Protein AF-A0A411IAT4-F1 (afdb_monomer)

Mean predicted aligned error: 10.15 Å

Sequence (118 aa):
MAEKVNMASINMENFFSLCGELFHGGITRERIVALFTFVGDVAVHQVRHRGEQFLSVLLKWSFRYLVDHICKWVQEAGGWGVVLNQGMNFIYKSVVFMCCLVGTVAGGVYIWKSLKEM

Nearest PDB structures (foldseek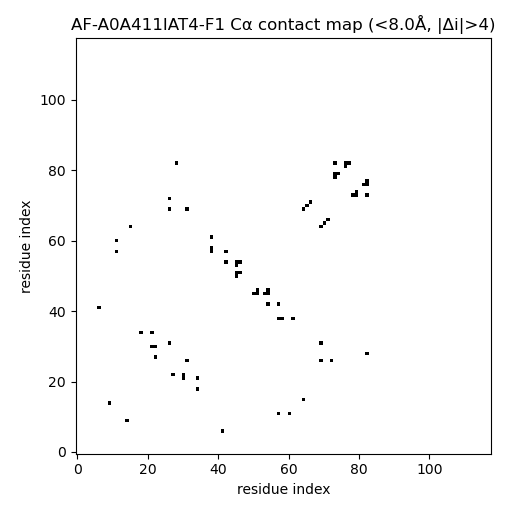):
  6uve-assembly2_C  TM=9.103E-01  e=2.941E-04  Homo sapiens
  7y8d-assembly1_A  TM=8.589E-01  e=1.794E-04  Homo sapiens
  6uve-assembly1_A  TM=8.585E-01  e=5.457E-04  Homo sapiens
  6uve-assembly1_B  TM=8.262E-01  e=3.766E-04  Homo sapiens
  7lh7-assembly1_A  TM=8.555E-01  e=6.569E-04  Homo sapiens

pLDDT: mean 81.16, std 12.06, range [37.97, 94.19]

Structure (mmCIF, N/CA/C/O backbone):
data_AF-A0A411IAT4-F1
#
_entry.id   AF-A0A411IAT4-F1
#
loop_
_atom_site.group_PDB
_atom_site.id
_atom_site.type_symbol
_atom_site.label_atom_id
_atom_site.label_alt_id
_atom_site.label_comp_id
_atom_site.label_asym_id
_atom_site.label_entity_id
_atom_site.label_seq_id
_atom_site.pdbx_PDB_ins_code
_atom_site.Cartn_x
_atom_site.Cartn_y
_atom_site.Cartn_z
_atom_site.occupancy
_atom_site.B_iso_or_equiv
_atom_site.auth_seq_id
_atom_site.auth_comp_id
_atom_site.auth_asym_id
_atom_site.auth_atom_id
_atom_site.pdbx_PDB_model_num
ATOM 1 N N . MET A 1 1 ? -11.189 -15.530 -13.605 1.00 37.97 1 MET A N 1
ATOM 2 C CA . MET A 1 1 ? -10.480 -14.502 -14.400 1.00 37.97 1 MET A CA 1
ATOM 3 C C . MET A 1 1 ? -9.060 -14.334 -13.862 1.00 37.97 1 MET A C 1
ATOM 5 O O . MET A 1 1 ? -8.650 -13.248 -13.491 1.00 37.97 1 MET A O 1
ATOM 9 N N . ALA A 1 2 ? -8.330 -15.449 -13.771 1.00 40.03 2 ALA A N 1
ATOM 10 C CA . ALA A 1 2 ? -6.965 -15.527 -13.258 1.00 40.03 2 ALA A CA 1
ATOM 11 C C . ALA A 1 2 ? -6.037 -15.843 -14.435 1.00 40.03 2 ALA A C 1
ATOM 13 O O . ALA A 1 2 ? -5.408 -16.898 -14.486 1.00 40.03 2 ALA A O 1
ATOM 14 N N . GLU A 1 3 ? -6.044 -14.965 -15.435 1.00 47.59 3 GLU A N 1
ATOM 15 C CA . GLU A 1 3 ? -5.066 -15.045 -16.507 1.00 47.59 3 GLU A CA 1
ATOM 16 C C . GLU A 1 3 ? -3.843 -14.245 -16.080 1.00 47.59 3 GLU A C 1
ATOM 18 O O . GLU A 1 3 ? -3.937 -13.099 -15.645 1.00 47.59 3 GLU A O 1
ATOM 23 N N . LYS A 1 4 ? -2.704 -14.930 -16.119 1.00 43.41 4 LYS A N 1
ATOM 24 C CA . LYS A 1 4 ? -1.375 -14.443 -15.784 1.00 43.41 4 LYS A CA 1
ATOM 25 C C . LYS A 1 4 ? -1.141 -13.090 -16.456 1.00 43.41 4 LYS A C 1
ATOM 27 O O . LYS A 1 4 ? -0.780 -13.045 -17.630 1.00 43.41 4 LYS A O 1
ATOM 32 N N . VAL A 1 5 ? -1.284 -12.001 -15.698 1.00 51.12 5 VAL A N 1
ATOM 33 C CA . VAL A 1 5 ? -0.658 -10.728 -16.058 1.00 51.12 5 VAL A CA 1
ATOM 34 C C . VAL A 1 5 ? 0.809 -11.054 -16.277 1.00 51.12 5 VAL A C 1
ATOM 36 O O . VAL A 1 5 ? 1.504 -11.517 -15.372 1.00 51.12 5 VAL A O 1
ATOM 39 N N . ASN A 1 6 ? 1.237 -10.922 -17.525 1.00 47.81 6 ASN A N 1
ATOM 40 C CA . ASN A 1 6 ? 2.570 -11.242 -17.987 1.00 47.81 6 ASN A CA 1
ATOM 41 C C . ASN A 1 6 ? 3.542 -10.262 -17.306 1.00 47.81 6 ASN A C 1
ATOM 43 O O . ASN A 1 6 ? 3.834 -9.184 -17.822 1.00 47.81 6 ASN A O 1
ATOM 47 N N . MET A 1 7 ? 3.997 -10.610 -16.093 1.00 49.12 7 MET A N 1
ATOM 48 C CA . MET A 1 7 ? 4.859 -9.777 -15.236 1.00 49.12 7 MET A CA 1
ATOM 49 C C . MET A 1 7 ? 6.204 -9.433 -15.899 1.00 49.12 7 MET A C 1
ATOM 51 O O . MET A 1 7 ? 6.963 -8.608 -15.393 1.00 49.12 7 MET A O 1
ATOM 55 N N . ALA A 1 8 ? 6.490 -10.039 -17.054 1.00 51.03 8 ALA A N 1
ATOM 56 C CA . ALA A 1 8 ? 7.666 -9.802 -17.866 1.00 51.03 8 ALA A CA 1
ATOM 57 C C . ALA A 1 8 ? 7.569 -8.556 -18.772 1.00 51.03 8 ALA A C 1
ATOM 59 O O . ALA A 1 8 ? 8.553 -8.224 -19.423 1.00 51.03 8 ALA A O 1
ATOM 60 N N . SER A 1 9 ? 6.462 -7.813 -18.847 1.00 54.09 9 SER A N 1
ATOM 61 C CA . SER A 1 9 ? 6.442 -6.547 -19.612 1.00 54.09 9 SER A CA 1
ATOM 62 C C . SER A 1 9 ? 5.488 -5.509 -19.026 1.00 54.09 9 SER A C 1
ATOM 64 O O . SER A 1 9 ? 4.601 -4.996 -19.711 1.00 54.09 9 SER A O 1
ATOM 66 N N . ILE A 1 10 ? 5.642 -5.209 -17.735 1.00 63.34 10 ILE A N 1
ATOM 67 C CA . ILE A 1 10 ? 4.894 -4.115 -17.108 1.00 63.34 10 ILE A CA 1
ATOM 68 C C . ILE A 1 10 ? 5.385 -2.788 -17.704 1.00 63.34 10 ILE A C 1
ATOM 70 O O . ILE A 1 10 ? 6.414 -2.250 -17.309 1.00 63.34 10 ILE A O 1
ATOM 74 N N . ASN A 1 11 ? 4.647 -2.278 -18.686 1.00 69.00 11 ASN A N 1
ATOM 75 C CA . ASN A 1 11 ? 4.815 -0.926 -19.207 1.00 69.00 11 ASN A CA 1
ATOM 76 C C . ASN A 1 11 ? 4.074 0.075 -18.310 1.00 69.00 11 ASN A C 1
ATOM 78 O O . ASN A 1 11 ? 3.143 -0.295 -17.590 1.00 69.00 11 ASN A O 1
ATOM 82 N N . MET A 1 12 ? 4.468 1.350 -18.380 1.00 67.50 12 MET A N 1
ATOM 83 C CA . MET A 1 12 ? 3.868 2.434 -17.593 1.00 67.50 12 MET A CA 1
ATOM 84 C C . MET A 1 12 ? 2.340 2.462 -17.720 1.00 67.50 12 MET A C 1
ATOM 86 O O . MET A 1 12 ? 1.644 2.509 -16.715 1.00 67.50 12 MET A O 1
ATOM 90 N N . GLU A 1 13 ? 1.813 2.384 -18.939 1.00 74.19 13 GLU A N 1
ATOM 91 C CA . GLU A 1 13 ? 0.370 2.450 -19.199 1.00 74.19 13 GLU A CA 1
ATOM 92 C C . GLU A 1 13 ? -0.390 1.297 -18.541 1.00 74.19 13 GLU A C 1
ATOM 94 O O . GLU A 1 13 ? -1.390 1.529 -17.865 1.00 74.19 13 GLU A O 1
ATOM 99 N N . ASN A 1 14 ? 0.139 0.074 -18.635 1.00 80.75 14 ASN A N 1
ATOM 100 C CA . ASN A 1 14 ? -0.449 -1.088 -17.971 1.00 80.75 14 ASN A CA 1
ATOM 101 C C . ASN A 1 14 ? -0.447 -0.907 -16.449 1.00 80.75 14 ASN A C 1
ATOM 103 O O . ASN A 1 14 ? -1.437 -1.215 -15.797 1.00 80.75 14 ASN A O 1
ATOM 107 N N . PHE A 1 15 ? 0.636 -0.369 -15.877 1.00 80.00 15 PHE A N 1
ATOM 108 C CA . PHE A 1 15 ? 0.703 -0.085 -14.444 1.00 80.00 15 PHE A CA 1
ATOM 109 C C . PHE A 1 15 ? -0.337 0.957 -14.012 1.00 80.00 15 PHE A C 1
ATOM 111 O O . PHE A 1 15 ? -1.070 0.731 -13.054 1.00 80.00 15 PHE A O 1
ATOM 118 N N . PHE A 1 16 ? -0.445 2.080 -14.726 1.00 79.94 16 PHE A N 1
ATOM 119 C CA . PHE A 1 16 ? -1.426 3.119 -14.405 1.00 79.94 16 PHE A CA 1
ATOM 120 C C . PHE A 1 16 ? -2.868 2.642 -14.611 1.00 79.94 16 PHE A C 1
ATOM 122 O O . PHE A 1 16 ? -3.723 2.993 -13.802 1.00 79.94 16 PHE A O 1
ATOM 129 N N . SER A 1 17 ? -3.133 1.814 -15.625 1.00 84.75 17 SER A N 1
ATOM 130 C CA . SER A 1 17 ? -4.443 1.183 -15.830 1.00 84.75 17 SER A CA 1
ATOM 131 C C . SER A 1 17 ? -4.802 0.257 -14.669 1.00 84.75 17 SER A C 1
ATOM 133 O O . SER A 1 17 ? -5.886 0.378 -14.107 1.00 84.75 17 SER A O 1
ATOM 135 N N . LEU A 1 18 ? -3.868 -0.601 -14.240 1.00 84.94 18 LEU A N 1
ATOM 136 C CA . LEU A 1 18 ? -4.057 -1.480 -13.083 1.00 84.94 18 LEU A CA 1
ATOM 137 C C . LEU A 1 18 ? -4.300 -0.683 -11.798 1.00 84.94 18 LEU A C 1
ATOM 139 O O . LEU A 1 18 ? -5.179 -1.033 -11.017 1.00 84.94 18 LEU A O 1
ATOM 143 N N . CYS A 1 19 ? -3.561 0.407 -11.579 1.00 83.44 19 CYS A N 1
ATOM 144 C CA . CYS A 1 19 ? -3.811 1.310 -10.457 1.00 83.44 19 CYS A CA 1
ATOM 145 C C . CYS A 1 19 ? -5.190 1.980 -10.573 1.00 83.44 19 CYS A C 1
ATOM 147 O O . CYS A 1 19 ? -5.923 2.053 -9.591 1.00 83.44 19 CYS A O 1
ATOM 149 N N . GLY A 1 20 ? -5.576 2.429 -11.769 1.00 84.38 20 GLY A N 1
ATOM 150 C CA . GLY A 1 20 ? -6.900 2.985 -12.042 1.00 84.38 20 GLY A CA 1
ATOM 151 C C . GLY A 1 20 ? -8.022 2.009 -11.690 1.00 84.38 20 GLY A C 1
ATOM 152 O O . GLY A 1 20 ? -8.954 2.387 -10.988 1.00 84.38 20 GLY A O 1
ATOM 153 N N . GLU A 1 21 ? -7.895 0.742 -12.081 1.00 87.25 21 GLU A N 1
ATOM 154 C CA . GLU A 1 21 ? -8.829 -0.326 -11.704 1.00 87.25 21 GLU A CA 1
ATOM 155 C C . GLU A 1 21 ? -8.806 -0.607 -10.195 1.00 87.25 21 GLU A C 1
ATOM 157 O O . GLU A 1 21 ? -9.859 -0.708 -9.556 1.00 87.25 21 GLU A O 1
ATOM 162 N N . LEU A 1 22 ? -7.612 -0.669 -9.596 1.00 87.44 22 LEU A N 1
ATOM 163 C CA . LEU A 1 22 ? -7.427 -0.914 -8.167 1.00 87.44 22 LEU A CA 1
ATOM 164 C C . LEU A 1 22 ? -8.101 0.160 -7.308 1.00 87.44 22 LEU A C 1
ATOM 166 O O . LEU A 1 22 ? -8.587 -0.157 -6.223 1.00 87.44 22 LEU A O 1
ATOM 170 N N . PHE A 1 23 ? -8.171 1.403 -7.782 1.00 86.44 23 PHE A N 1
ATOM 171 C CA . PHE A 1 23 ? -8.763 2.532 -7.059 1.00 86.44 23 PHE A CA 1
ATOM 172 C C . PHE A 1 23 ? -10.072 3.053 -7.672 1.00 86.44 23 PHE A C 1
ATOM 174 O O . PHE A 1 23 ? -10.597 4.060 -7.200 1.00 86.44 23 PHE A O 1
ATOM 181 N N . HIS A 1 24 ? -10.661 2.355 -8.651 1.00 84.31 24 HIS A N 1
ATOM 182 C CA . HIS A 1 24 ? -11.894 2.785 -9.331 1.00 84.31 24 HIS A CA 1
ATOM 183 C C . HIS A 1 24 ? -13.079 2.977 -8.363 1.00 84.31 24 HIS A C 1
ATOM 185 O O . HIS A 1 24 ? -13.936 3.829 -8.568 1.00 84.31 24 HIS A O 1
ATOM 191 N N . GLY A 1 25 ? -13.114 2.204 -7.272 1.00 84.50 25 GLY A N 1
ATOM 192 C CA . GLY A 1 25 ? -14.129 2.301 -6.214 1.00 84.50 25 GLY A CA 1
ATOM 193 C C . GLY A 1 25 ? -13.782 3.259 -5.069 1.00 84.50 25 GLY A C 1
ATOM 194 O O . GLY A 1 25 ? -14.447 3.217 -4.037 1.00 84.50 25 GLY A O 1
ATOM 195 N N . GLY A 1 26 ? -12.730 4.067 -5.212 1.00 85.06 26 GLY A N 1
ATOM 196 C CA . GLY A 1 26 ? -12.206 4.944 -4.168 1.00 85.06 26 GLY A CA 1
ATOM 197 C C . GLY A 1 26 ? -10.930 4.421 -3.506 1.00 85.06 26 GLY A C 1
ATOM 198 O O . GLY A 1 26 ? -10.534 3.258 -3.646 1.00 85.06 26 GLY A O 1
ATOM 199 N N . ILE A 1 27 ? -10.270 5.317 -2.772 1.00 86.06 27 ILE A N 1
ATOM 200 C CA . ILE A 1 27 ? -9.028 5.026 -2.058 1.00 86.06 27 ILE A CA 1
ATOM 201 C C . ILE A 1 27 ? -9.377 4.502 -0.665 1.00 86.06 27 ILE A C 1
ATOM 203 O O . ILE A 1 27 ? -9.933 5.219 0.163 1.00 86.06 27 ILE A O 1
ATOM 207 N N . THR A 1 28 ? -9.039 3.236 -0.413 1.00 86.56 28 THR A N 1
ATOM 208 C CA . THR A 1 28 ? -9.070 2.641 0.927 1.00 86.56 28 THR A CA 1
ATOM 209 C C . THR A 1 28 ? -7.678 2.182 1.318 1.00 86.56 28 THR A C 1
ATOM 211 O O . THR A 1 28 ? -6.818 1.924 0.469 1.00 86.56 28 THR A O 1
ATOM 214 N N . ARG A 1 29 ? -7.451 2.038 2.620 1.00 83.56 29 ARG A N 1
ATOM 215 C CA . ARG A 1 29 ? -6.173 1.565 3.142 1.00 83.56 29 ARG A CA 1
ATOM 216 C C . ARG A 1 29 ? -5.792 0.197 2.579 1.00 83.56 29 ARG A C 1
ATOM 218 O O . ARG A 1 29 ? -4.637 -0.009 2.225 1.00 83.56 29 ARG A O 1
ATOM 225 N N . GLU A 1 30 ? -6.729 -0.740 2.516 1.00 84.56 30 GLU A N 1
ATOM 226 C CA . GLU A 1 30 ? -6.477 -2.108 2.054 1.00 84.56 30 GLU A CA 1
ATOM 227 C C . GLU A 1 30 ? -5.977 -2.097 0.607 1.00 84.56 30 GLU A C 1
ATOM 229 O O . GLU A 1 30 ? -5.032 -2.808 0.274 1.00 84.56 30 GLU A O 1
ATOM 234 N N . ARG A 1 31 ? -6.548 -1.221 -0.231 1.00 88.19 31 ARG A N 1
ATOM 235 C CA . ARG A 1 31 ? -6.120 -1.013 -1.622 1.00 88.19 31 ARG A CA 1
ATOM 236 C C . ARG A 1 31 ? -4.727 -0.381 -1.703 1.00 88.19 31 ARG A C 1
ATOM 238 O O . ARG A 1 31 ? -3.931 -0.789 -2.542 1.00 88.19 31 ARG A O 1
ATOM 245 N N . ILE A 1 32 ? -4.395 0.549 -0.801 1.00 87.69 32 ILE A N 1
ATOM 246 C CA . ILE A 1 32 ? -3.035 1.107 -0.684 1.00 87.69 32 ILE A CA 1
ATOM 247 C C . ILE A 1 32 ? -2.030 0.004 -0.318 1.00 87.69 32 ILE A C 1
ATOM 249 O O . ILE A 1 32 ? -0.978 -0.096 -0.944 1.00 87.69 32 ILE A O 1
ATOM 253 N N . VAL A 1 33 ? -2.348 -0.850 0.660 1.00 86.31 33 VAL A N 1
ATOM 254 C CA . VAL A 1 33 ? -1.479 -1.977 1.043 1.00 86.31 33 VAL A CA 1
ATOM 255 C C . VAL A 1 33 ? -1.315 -2.953 -0.123 1.00 86.31 33 VAL A C 1
ATOM 257 O O . VAL A 1 33 ? -0.190 -3.336 -0.426 1.00 86.31 33 VAL A O 1
ATOM 260 N N . ALA A 1 34 ? -2.401 -3.290 -0.825 1.00 88.12 34 ALA A N 1
ATOM 261 C CA . ALA A 1 34 ? -2.356 -4.157 -2.001 1.00 88.12 34 ALA A CA 1
ATOM 262 C C . ALA A 1 34 ?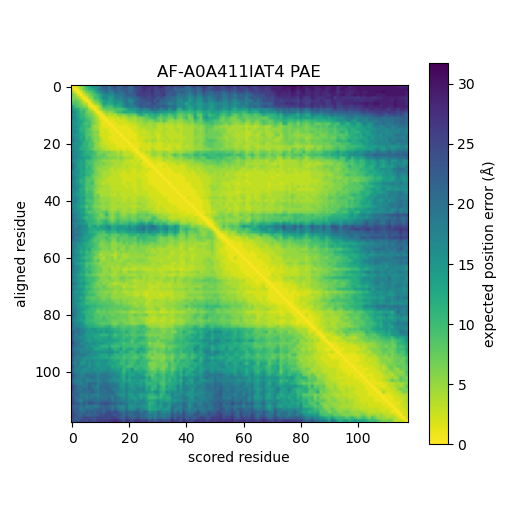 -1.453 -3.595 -3.112 1.00 88.12 34 ALA A C 1
ATOM 264 O O . ALA A 1 34 ? -0.685 -4.351 -3.707 1.00 88.12 34 ALA A O 1
ATOM 265 N N . LEU A 1 35 ? -1.483 -2.276 -3.349 1.00 87.56 35 LEU A N 1
ATOM 266 C CA . LEU A 1 35 ? -0.573 -1.614 -4.287 1.00 87.56 35 LEU A CA 1
ATOM 267 C C . LEU A 1 35 ? 0.892 -1.821 -3.883 1.00 87.56 35 LEU A C 1
ATOM 269 O O . LEU A 1 35 ? 1.707 -2.208 -4.718 1.00 87.56 35 LEU A O 1
ATOM 273 N N . PHE A 1 36 ? 1.236 -1.584 -2.614 1.00 86.81 36 PHE A N 1
ATOM 274 C CA . PHE A 1 36 ? 2.607 -1.769 -2.131 1.00 86.81 36 PHE A CA 1
ATOM 275 C C . PHE A 1 36 ? 3.068 -3.223 -2.222 1.00 86.81 36 PHE A C 1
ATOM 277 O O . PHE A 1 36 ? 4.199 -3.469 -2.636 1.00 86.81 36 PHE A O 1
ATOM 284 N N . THR A 1 37 ? 2.204 -4.180 -1.876 1.00 87.00 37 THR A N 1
ATOM 285 C CA . THR A 1 37 ? 2.501 -5.610 -2.023 1.00 87.00 37 THR A CA 1
ATOM 286 C C . THR A 1 37 ? 2.750 -5.966 -3.485 1.00 87.00 37 THR A C 1
ATOM 288 O O . THR A 1 37 ? 3.763 -6.584 -3.791 1.00 87.00 37 THR A O 1
ATOM 291 N N . PHE A 1 38 ? 1.897 -5.501 -4.401 1.00 84.56 38 PHE A N 1
ATOM 292 C CA . PHE A 1 38 ? 2.071 -5.730 -5.833 1.00 84.56 38 PHE A CA 1
ATOM 293 C C . PHE A 1 38 ? 3.390 -5.145 -6.361 1.00 84.56 38 PHE A C 1
ATOM 295 O O . PHE A 1 38 ? 4.156 -5.841 -7.024 1.00 84.56 38 PHE A O 1
ATOM 302 N N . VAL A 1 39 ? 3.693 -3.884 -6.035 1.00 84.31 39 VAL A N 1
ATOM 303 C CA . VAL A 1 39 ? 4.956 -3.233 -6.424 1.00 84.31 39 VAL A CA 1
ATOM 304 C C . VAL A 1 39 ? 6.160 -3.978 -5.838 1.00 84.31 39 VAL A C 1
ATOM 306 O O . VAL A 1 39 ? 7.162 -4.142 -6.531 1.00 84.31 39 VAL A O 1
ATOM 309 N N . GLY A 1 40 ? 6.060 -4.463 -4.597 1.00 85.75 40 GLY A N 1
ATOM 310 C CA . GLY A 1 40 ? 7.091 -5.262 -3.934 1.00 85.75 40 GLY A CA 1
ATOM 311 C C . GLY A 1 40 ? 7.337 -6.614 -4.606 1.00 85.75 40 GLY A C 1
ATOM 312 O O . GLY A 1 40 ? 8.484 -6.955 -4.894 1.00 85.75 40 GLY A O 1
ATOM 313 N N . ASP A 1 41 ? 6.280 -7.356 -4.931 1.00 84.12 41 ASP A N 1
ATOM 314 C CA . ASP A 1 41 ? 6.385 -8.642 -5.629 1.00 84.12 41 ASP A CA 1
ATOM 315 C C . ASP A 1 41 ? 7.011 -8.468 -7.018 1.00 84.12 41 ASP A C 1
ATOM 317 O O . ASP A 1 41 ? 7.924 -9.206 -7.405 1.00 84.12 41 ASP A O 1
ATOM 321 N N . VAL A 1 42 ? 6.581 -7.434 -7.749 1.00 78.56 42 VAL A N 1
ATOM 322 C CA . VAL A 1 42 ? 7.156 -7.080 -9.050 1.00 78.56 42 VAL A CA 1
ATOM 323 C C . VAL A 1 42 ? 8.621 -6.666 -8.905 1.00 78.56 42 VAL A C 1
ATOM 325 O O . VAL A 1 42 ? 9.455 -7.103 -9.698 1.00 78.56 42 VAL A O 1
ATOM 328 N N . ALA A 1 43 ? 8.968 -5.877 -7.887 1.00 81.62 43 ALA A N 1
ATOM 329 C CA . ALA A 1 43 ? 10.345 -5.484 -7.608 1.00 81.62 43 ALA A CA 1
ATOM 330 C C . ALA A 1 43 ? 11.253 -6.704 -7.386 1.00 81.62 43 ALA A C 1
ATOM 332 O O . ALA A 1 43 ? 12.301 -6.818 -8.025 1.00 81.62 43 ALA A O 1
ATOM 333 N N . VAL A 1 44 ? 10.829 -7.651 -6.545 1.00 82.38 44 VAL A N 1
ATOM 334 C CA . VAL A 1 44 ? 11.578 -8.888 -6.266 1.00 82.38 44 VAL A CA 1
ATOM 335 C C . VAL A 1 44 ? 11.736 -9.738 -7.527 1.00 82.38 44 VAL A C 1
ATOM 337 O O . VAL A 1 44 ? 12.821 -10.266 -7.787 1.00 82.38 44 VAL A O 1
ATOM 340 N N . HIS A 1 45 ? 10.682 -9.854 -8.335 1.00 77.31 45 HIS A N 1
ATOM 341 C CA . HIS A 1 45 ? 10.725 -10.600 -9.591 1.00 77.31 45 HIS A CA 1
ATOM 342 C C . HIS A 1 45 ? 11.704 -9.976 -10.601 1.00 77.31 45 HIS A C 1
ATOM 344 O O . HIS A 1 45 ? 12.498 -10.680 -11.223 1.00 77.31 45 HIS A O 1
ATOM 350 N N . GLN A 1 46 ? 11.700 -8.647 -10.729 1.00 72.81 46 GLN A N 1
ATOM 351 C CA . GLN A 1 46 ? 12.534 -7.921 -11.690 1.00 72.81 46 GLN A CA 1
ATOM 352 C C . GLN A 1 46 ? 14.015 -7.920 -11.303 1.00 72.81 46 GLN A C 1
ATOM 354 O O . GLN A 1 46 ? 14.866 -8.143 -12.165 1.00 72.81 46 GLN A O 1
ATOM 359 N N . VAL A 1 47 ? 14.339 -7.779 -10.014 1.00 75.38 47 VAL A N 1
ATOM 360 C CA . VAL A 1 47 ? 15.724 -7.912 -9.525 1.00 75.38 47 VAL A CA 1
ATOM 361 C C . VAL A 1 47 ? 16.292 -9.292 -9.858 1.00 75.38 47 VAL A C 1
ATOM 363 O O . VAL A 1 47 ? 17.437 -9.400 -10.288 1.00 75.38 47 VAL A O 1
ATOM 366 N N . ARG A 1 48 ? 15.484 -10.352 -9.737 1.00 74.50 48 ARG A N 1
ATOM 367 C CA . ARG A 1 48 ? 15.922 -11.722 -10.038 1.00 74.50 48 ARG A CA 1
ATOM 368 C C . ARG A 1 48 ? 16.118 -12.007 -11.528 1.00 74.50 48 ARG A C 1
ATOM 370 O O . ARG A 1 48 ? 16.743 -13.016 -11.840 1.00 74.50 48 ARG A O 1
ATOM 377 N N . HIS A 1 49 ? 15.522 -11.234 -12.440 1.00 69.44 49 HIS A N 1
ATOM 378 C CA . HIS A 1 49 ? 15.422 -11.620 -13.860 1.00 69.44 49 HIS A CA 1
ATOM 379 C C . HIS A 1 49 ? 15.944 -10.569 -14.854 1.00 69.44 49 HIS A C 1
ATOM 381 O O . HIS A 1 49 ? 16.312 -10.940 -15.966 1.00 69.44 49 HIS A O 1
ATOM 387 N N . ARG A 1 50 ? 15.961 -9.275 -14.505 1.00 64.62 50 ARG A N 1
ATOM 388 C CA . ARG A 1 50 ? 16.255 -8.171 -15.445 1.00 64.62 50 ARG A CA 1
ATOM 389 C C . ARG A 1 50 ? 17.165 -7.057 -14.909 1.00 64.62 50 ARG A C 1
ATOM 391 O O . ARG A 1 50 ? 17.522 -6.167 -15.676 1.00 64.62 50 ARG A O 1
ATOM 398 N N . GLY A 1 51 ? 17.578 -7.109 -13.642 1.00 65.12 51 GLY A N 1
ATOM 399 C CA . GLY A 1 51 ? 18.502 -6.135 -13.041 1.00 65.12 51 GLY A CA 1
ATOM 400 C C . GLY A 1 51 ? 17.852 -4.815 -12.585 1.00 65.12 51 GLY A C 1
ATOM 401 O O . GLY A 1 51 ? 16.662 -4.571 -12.777 1.00 65.12 51 GLY A O 1
ATOM 402 N N . GLU A 1 52 ? 18.644 -3.948 -11.943 1.00 67.12 52 GLU A N 1
ATOM 403 C CA . GLU A 1 52 ? 18.175 -2.771 -11.175 1.00 67.12 52 GLU A CA 1
ATOM 404 C C . GLU A 1 52 ? 17.590 -1.617 -12.011 1.00 67.12 52 GLU A C 1
ATOM 406 O O . GLU A 1 52 ? 16.850 -0.769 -11.498 1.00 67.12 52 GLU A O 1
ATOM 411 N N . GLN A 1 53 ? 17.887 -1.568 -13.311 1.00 69.69 53 GLN A N 1
ATOM 412 C CA . GLN A 1 53 ? 17.461 -0.461 -14.176 1.00 69.69 53 GLN A CA 1
ATOM 413 C C . GLN A 1 53 ? 15.936 -0.423 -14.354 1.00 69.69 53 GLN A C 1
ATOM 415 O O . GLN A 1 53 ? 15.333 0.649 -14.316 1.00 69.69 53 GLN A O 1
ATOM 420 N N . PHE A 1 54 ? 15.293 -1.588 -14.473 1.00 69.88 54 PHE A N 1
ATOM 421 C CA . PHE A 1 54 ? 13.836 -1.677 -14.582 1.00 69.88 54 PHE A CA 1
ATOM 422 C C . PHE A 1 54 ? 13.139 -1.373 -13.247 1.00 69.88 54 PHE A C 1
ATOM 424 O O . PHE A 1 54 ? 12.090 -0.728 -13.219 1.00 69.88 54 PHE A O 1
ATOM 431 N N . LEU A 1 55 ? 13.762 -1.764 -12.129 1.00 76.19 55 LEU A N 1
ATOM 432 C CA . LEU A 1 55 ? 13.271 -1.470 -10.783 1.00 76.19 55 LEU A CA 1
ATOM 433 C C . LEU A 1 55 ? 13.167 0.041 -10.542 1.00 76.19 55 LEU A C 1
ATOM 435 O O . LEU A 1 55 ? 12.139 0.524 -10.073 1.00 76.19 55 LEU A O 1
ATOM 439 N N . SER A 1 56 ? 14.207 0.792 -10.909 1.00 79.19 56 SER A N 1
ATOM 440 C CA . SER A 1 56 ? 14.247 2.250 -10.731 1.00 79.19 56 SER A CA 1
ATOM 441 C C . SER A 1 56 ? 13.102 2.959 -11.461 1.00 79.19 56 SER A C 1
ATOM 443 O O . SER A 1 56 ? 12.491 3.890 -10.934 1.00 79.19 56 SER A O 1
ATOM 445 N N . VAL A 1 57 ? 12.775 2.497 -12.668 1.00 80.88 57 VAL A N 1
ATOM 446 C CA . VAL A 1 57 ? 11.693 3.060 -13.483 1.00 80.88 57 VAL A CA 1
ATOM 447 C C . VAL A 1 57 ? 10.320 2.721 -12.892 1.00 80.88 57 VAL A C 1
ATOM 449 O O . VAL A 1 57 ? 9.476 3.609 -12.754 1.00 80.88 57 VAL A O 1
ATOM 452 N N . LEU A 1 58 ? 10.115 1.472 -12.463 1.00 80.88 58 LEU A N 1
ATOM 453 C CA . LEU A 1 58 ? 8.872 1.030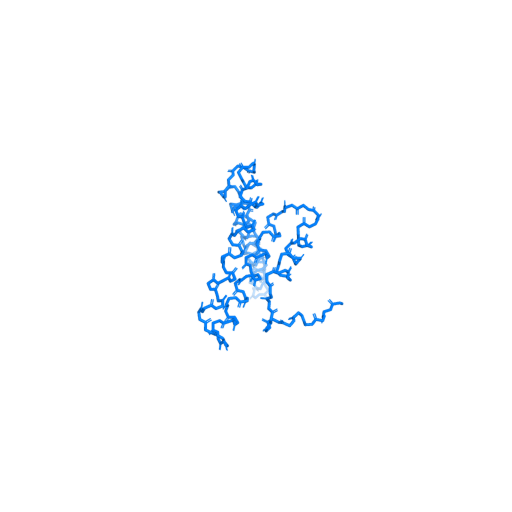 -11.828 1.00 80.88 58 LEU A CA 1
ATOM 454 C C . LEU A 1 58 ? 8.608 1.758 -10.503 1.00 80.88 58 LEU A C 1
ATOM 456 O O . LEU A 1 58 ? 7.491 2.222 -10.257 1.00 80.88 58 LEU A O 1
ATOM 460 N N . LEU A 1 59 ? 9.640 1.916 -9.672 1.00 82.88 59 LEU A N 1
ATOM 461 C CA . LEU A 1 59 ? 9.549 2.693 -8.439 1.00 82.88 59 LEU A CA 1
ATOM 462 C C . LEU A 1 59 ? 9.195 4.147 -8.742 1.00 82.88 59 LEU A C 1
ATOM 464 O O . LEU A 1 59 ? 8.302 4.691 -8.101 1.00 82.88 59 LEU A O 1
ATOM 468 N N . LYS A 1 60 ? 9.806 4.764 -9.759 1.00 87.50 60 LYS A N 1
ATOM 469 C CA . LYS A 1 60 ? 9.487 6.142 -10.159 1.00 87.50 60 LYS A CA 1
ATOM 470 C C . LYS A 1 60 ? 8.014 6.313 -10.545 1.00 87.50 60 LYS A C 1
ATOM 472 O O . LYS A 1 60 ? 7.392 7.292 -10.135 1.00 87.50 60 LYS A O 1
ATOM 477 N N . TRP A 1 61 ? 7.440 5.380 -11.304 1.00 84.50 61 TRP A N 1
ATOM 478 C CA . TRP A 1 61 ? 6.015 5.416 -11.659 1.00 84.50 61 TRP A CA 1
ATOM 479 C C . TRP A 1 61 ? 5.107 5.198 -10.450 1.00 84.50 61 TRP A C 1
ATOM 481 O O . TRP A 1 61 ? 4.150 5.947 -10.262 1.00 84.50 61 TRP A O 1
ATOM 491 N N . SER A 1 62 ? 5.452 4.230 -9.602 1.00 83.62 62 SER A N 1
ATOM 492 C CA . SER A 1 62 ? 4.720 3.927 -8.368 1.00 83.62 62 SER A CA 1
ATOM 493 C C . SER A 1 62 ? 4.702 5.128 -7.423 1.00 83.62 62 SER A C 1
ATOM 495 O O . SER A 1 62 ? 3.644 5.522 -6.938 1.00 83.62 62 SER A O 1
ATOM 497 N N . PHE A 1 63 ? 5.857 5.770 -7.225 1.00 87.00 63 PHE A N 1
ATOM 498 C CA . PHE A 1 63 ? 5.980 6.985 -6.423 1.00 87.00 63 PHE A CA 1
ATOM 499 C C . PHE A 1 63 ? 5.189 8.146 -7.012 1.00 87.00 63 PHE A C 1
ATOM 501 O O . PHE A 1 63 ? 4.542 8.869 -6.263 1.00 87.00 63 PHE A O 1
ATOM 508 N N . ARG A 1 64 ? 5.201 8.321 -8.337 1.00 88.06 64 ARG A N 1
ATOM 509 C CA . ARG A 1 64 ? 4.415 9.375 -8.983 1.00 88.06 64 ARG A CA 1
ATOM 510 C C . ARG A 1 64 ? 2.921 9.198 -8.722 1.00 88.06 64 ARG A C 1
ATOM 512 O O . ARG A 1 64 ? 2.278 10.137 -8.271 1.00 88.06 64 ARG A O 1
ATOM 519 N N . TYR A 1 65 ? 2.394 7.990 -8.925 1.00 84.50 65 TYR A N 1
ATOM 520 C CA . TYR A 1 65 ? 0.988 7.690 -8.639 1.00 84.50 65 TYR A CA 1
ATOM 521 C C . TYR A 1 65 ? 0.651 7.899 -7.154 1.00 84.50 65 TYR A C 1
ATOM 523 O O . TYR A 1 65 ? -0.365 8.501 -6.802 1.00 84.50 65 TYR A O 1
ATOM 531 N N . LEU A 1 66 ? 1.544 7.446 -6.273 1.00 86.94 66 LEU A N 1
ATOM 532 C CA . LEU A 1 66 ? 1.401 7.606 -4.833 1.00 86.94 66 LEU A CA 1
ATOM 533 C C . LEU A 1 66 ? 1.341 9.083 -4.432 1.00 86.94 66 LEU A C 1
ATOM 535 O O . LEU A 1 66 ? 0.457 9.466 -3.675 1.00 86.94 66 LEU A O 1
ATOM 539 N N . VAL A 1 67 ? 2.241 9.921 -4.944 1.00 86.88 67 VAL A N 1
ATOM 540 C CA . VAL A 1 67 ? 2.274 11.352 -4.613 1.00 86.88 67 VAL A CA 1
ATOM 541 C C . VAL A 1 67 ? 1.060 12.078 -5.187 1.00 86.88 67 VAL A C 1
ATOM 543 O O . VAL A 1 67 ? 0.421 12.855 -4.477 1.00 86.88 67 VAL A O 1
ATOM 546 N N . ASP A 1 68 ? 0.709 11.802 -6.442 1.00 85.88 68 ASP A N 1
ATOM 547 C CA . ASP A 1 68 ? -0.340 12.546 -7.134 1.00 85.88 68 ASP A CA 1
ATOM 548 C C . ASP A 1 68 ? -1.739 12.242 -6.580 1.00 85.88 68 ASP A C 1
ATOM 550 O O . ASP A 1 68 ? -2.614 13.113 -6.641 1.00 85.88 68 ASP A O 1
ATOM 554 N N . HIS A 1 69 ? -1.984 11.015 -6.100 1.00 83.44 69 HIS A N 1
ATOM 555 C CA . HIS A 1 69 ? -3.331 10.541 -5.744 1.00 83.44 69 HIS A CA 1
ATOM 556 C C . HIS A 1 69 ? -3.432 10.090 -4.282 1.00 83.44 69 HIS A C 1
ATOM 558 O O . HIS A 1 69 ? -4.332 10.524 -3.564 1.00 83.44 69 HIS A O 1
ATOM 564 N N . ILE A 1 70 ? -2.497 9.263 -3.806 1.00 86.19 70 ILE A N 1
ATOM 565 C CA . ILE A 1 70 ? -2.583 8.662 -2.467 1.00 86.19 70 ILE A CA 1
ATOM 566 C C . ILE A 1 70 ? -2.182 9.663 -1.381 1.00 86.19 70 ILE A C 1
ATOM 568 O O . ILE A 1 70 ? -2.885 9.778 -0.385 1.00 86.19 70 ILE A O 1
ATOM 572 N N . CYS A 1 71 ? -1.101 10.427 -1.554 1.00 87.06 71 CYS A N 1
ATOM 573 C CA . CYS A 1 71 ? -0.633 11.375 -0.539 1.00 87.06 71 CYS A CA 1
ATOM 574 C C . CYS A 1 71 ? -1.666 12.457 -0.217 1.00 87.06 71 CYS A C 1
ATOM 576 O O . CYS A 1 71 ? -1.808 12.814 0.949 1.00 87.06 71 CYS A O 1
ATOM 578 N N . LYS A 1 72 ? -2.410 12.942 -1.220 1.00 86.88 72 LYS A N 1
ATOM 579 C CA . LYS A 1 72 ? -3.501 13.905 -1.004 1.00 86.88 72 LYS A CA 1
ATOM 580 C C . LYS A 1 72 ? -4.593 13.309 -0.120 1.00 86.88 72 LYS A C 1
ATOM 582 O O . LYS A 1 72 ? -4.925 13.883 0.911 1.00 86.88 72 LYS A O 1
ATOM 587 N N . TRP A 1 73 ? -5.058 12.109 -0.465 1.00 88.62 73 TRP A N 1
ATOM 588 C CA . TRP A 1 73 ? -6.042 11.388 0.341 1.00 88.62 73 TRP A CA 1
ATOM 589 C C . TRP A 1 73 ? -5.531 11.101 1.758 1.00 88.62 73 TRP A C 1
ATOM 591 O O . TRP A 1 73 ? -6.246 11.296 2.735 1.00 88.62 73 TRP A O 1
ATOM 601 N N . VAL A 1 74 ? -4.270 10.683 1.898 1.00 88.12 74 VAL A N 1
ATOM 602 C CA . VAL A 1 74 ? -3.670 10.414 3.211 1.00 88.12 74 VAL A CA 1
ATOM 603 C C . VAL A 1 74 ? -3.596 11.685 4.052 1.00 88.12 74 VAL A C 1
ATOM 605 O O . VAL A 1 74 ? -3.834 11.625 5.256 1.00 88.12 74 VAL A O 1
ATOM 608 N N . GLN A 1 75 ? -3.275 12.828 3.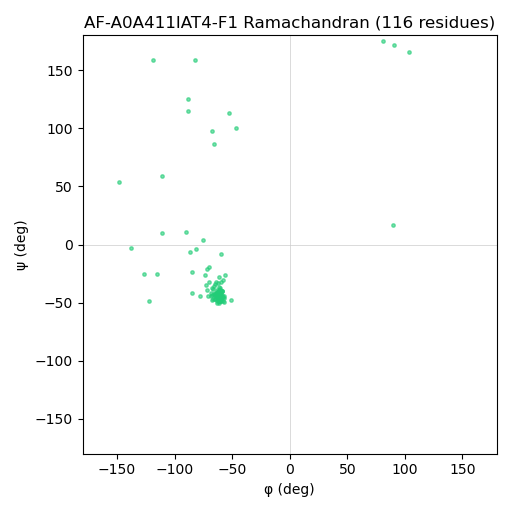447 1.00 88.38 75 GLN A N 1
ATOM 609 C CA . GLN A 1 75 ? -3.241 14.106 4.150 1.00 88.38 75 GLN A CA 1
ATOM 610 C C . GLN A 1 75 ? -4.627 14.484 4.688 1.00 88.38 75 GLN A C 1
ATOM 612 O O . GLN A 1 75 ? -4.737 14.871 5.850 1.00 88.38 75 GLN A O 1
ATOM 617 N N . GLU A 1 76 ? -5.679 14.297 3.891 1.00 87.75 76 GLU A N 1
ATOM 618 C CA . GLU A 1 76 ? -7.072 14.489 4.318 1.00 87.75 76 GLU A CA 1
ATOM 619 C C . GLU A 1 76 ? -7.497 13.486 5.405 1.00 87.75 76 GLU A C 1
ATOM 621 O O . GLU A 1 76 ? -8.224 13.840 6.330 1.00 87.75 76 GLU A O 1
ATOM 626 N N . ALA A 1 77 ? -6.986 12.252 5.356 1.00 84.38 77 ALA A N 1
ATOM 627 C CA . ALA A 1 77 ? -7.258 11.199 6.337 1.00 84.38 77 ALA A CA 1
ATOM 628 C C . ALA A 1 77 ? -6.516 11.369 7.686 1.00 84.38 77 ALA A C 1
ATOM 630 O O . ALA A 1 77 ? -6.605 10.494 8.551 1.00 84.38 77 ALA A O 1
ATOM 631 N N . GLY A 1 78 ? -5.777 12.467 7.888 1.00 88.56 78 GLY A N 1
ATOM 632 C CA . GLY A 1 78 ? -5.020 12.728 9.121 1.00 88.56 78 GLY A CA 1
ATOM 633 C C . GLY A 1 78 ? -3.582 12.196 9.110 1.00 88.56 78 GLY A C 1
ATOM 634 O O . GLY A 1 78 ? -2.946 12.079 10.159 1.00 88.56 78 GLY A O 1
ATOM 635 N N . GLY A 1 79 ? -3.050 11.883 7.929 1.00 89.81 79 GLY A N 1
ATOM 636 C CA . GLY A 1 79 ? -1.662 11.491 7.709 1.00 89.81 79 GLY A CA 1
ATOM 637 C C . GLY A 1 79 ? -1.396 9.986 7.799 1.00 89.81 79 GLY A C 1
ATOM 638 O O . GLY A 1 79 ? -2.229 9.176 8.214 1.00 89.81 79 GLY A O 1
ATOM 639 N N . TRP A 1 80 ? -0.170 9.598 7.430 1.00 88.06 80 TRP A N 1
ATOM 640 C CA . TRP A 1 80 ? 0.256 8.193 7.399 1.00 88.06 80 TRP A CA 1
ATOM 641 C C . TRP A 1 80 ? 0.194 7.514 8.770 1.00 88.06 80 TRP A C 1
ATOM 643 O O . TRP A 1 80 ? -0.032 6.310 8.836 1.00 88.06 80 TRP A O 1
ATOM 653 N N . GLY A 1 81 ? 0.340 8.264 9.868 1.00 85.81 81 GLY A N 1
ATOM 654 C CA . GLY A 1 81 ? 0.243 7.720 11.224 1.00 85.81 81 GLY A CA 1
ATOM 655 C C . GLY A 1 81 ? -1.118 7.080 11.502 1.00 85.81 81 GLY A C 1
ATOM 656 O O . GLY A 1 81 ? -1.178 5.947 11.974 1.00 85.81 81 GLY A O 1
ATOM 657 N N . VAL A 1 82 ? -2.213 7.751 11.135 1.00 85.31 82 VAL A N 1
ATOM 658 C CA . VAL A 1 82 ? -3.578 7.222 11.299 1.00 85.31 82 VAL A CA 1
ATOM 659 C C . VAL A 1 82 ? -3.794 6.022 10.379 1.00 85.31 82 VAL A C 1
ATOM 661 O O . VAL A 1 82 ? -4.220 4.951 10.830 1.00 85.31 82 VAL A O 1
ATOM 664 N N . VAL A 1 83 ? -3.413 6.177 9.107 1.00 82.50 83 VAL A N 1
ATOM 665 C CA . VAL A 1 83 ? -3.554 5.134 8.086 1.00 82.50 83 VAL A CA 1
AT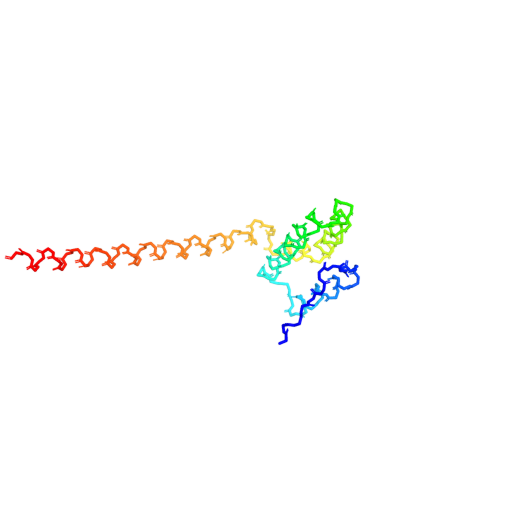OM 666 C C . VAL A 1 83 ? -2.741 3.896 8.434 1.00 82.50 83 VAL A C 1
ATOM 668 O O . VAL A 1 83 ? -3.199 2.811 8.133 1.00 82.50 83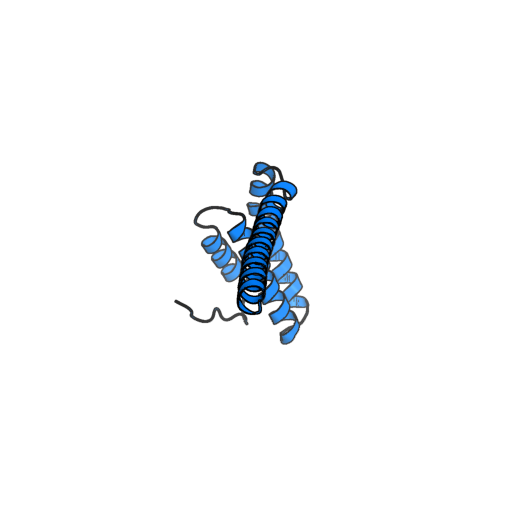 VAL A O 1
ATOM 671 N N . LEU A 1 84 ? -1.585 3.982 9.093 1.00 83.50 84 LEU A N 1
ATOM 672 C CA . LEU A 1 84 ? -0.792 2.809 9.486 1.00 83.50 84 LEU A CA 1
ATOM 673 C C . LEU A 1 84 ? -1.261 2.211 10.819 1.00 83.50 84 LEU A C 1
ATOM 675 O O . LEU A 1 84 ? -1.430 0.990 10.920 1.00 83.50 84 LEU A O 1
ATOM 679 N N . ASN A 1 85 ? -1.571 3.053 11.807 1.00 83.25 85 ASN A N 1
ATOM 680 C CA . ASN A 1 85 ? -1.949 2.614 13.150 1.00 83.25 85 ASN A CA 1
ATOM 681 C C . ASN A 1 85 ? -3.228 1.760 13.162 1.00 83.25 85 ASN A C 1
ATOM 683 O O . ASN A 1 85 ? -3.309 0.772 13.887 1.00 83.25 85 ASN A O 1
ATOM 687 N N . GLN A 1 86 ? -4.216 2.067 12.314 1.00 76.81 86 GLN A N 1
ATOM 688 C CA . GLN A 1 86 ? -5.490 1.327 12.268 1.00 76.81 86 GLN A CA 1
ATOM 689 C C . GLN A 1 86 ? -5.345 -0.199 12.030 1.00 76.81 86 GLN A C 1
ATOM 691 O O . GLN A 1 86 ? -6.178 -0.982 12.469 1.00 76.81 86 GLN A O 1
ATOM 696 N N . GLY A 1 87 ? -4.272 -0.653 11.392 1.00 77.25 87 GLY A N 1
ATOM 697 C CA . GLY A 1 87 ? -4.132 -2.007 10.854 1.00 77.25 87 GLY A CA 1
ATOM 698 C C . GLY A 1 87 ? -3.039 -2.758 11.571 1.00 77.25 87 GLY A C 1
ATOM 699 O O . GLY A 1 87 ? -3.164 -3.962 11.735 1.00 77.25 87 GLY A O 1
ATOM 700 N N . MET A 1 88 ? -2.065 -2.043 12.143 1.00 79.56 88 MET A N 1
ATOM 701 C CA . MET A 1 88 ? -1.312 -2.583 13.271 1.00 79.56 88 MET A CA 1
ATOM 702 C C . MET A 1 88 ? -2.258 -2.930 14.423 1.00 79.56 88 MET A C 1
ATOM 704 O O . MET A 1 88 ? -2.182 -4.034 14.947 1.00 79.56 88 MET A O 1
ATOM 708 N N . ASN A 1 89 ? -3.211 -2.050 14.752 1.00 81.31 89 ASN A N 1
ATOM 709 C CA . ASN A 1 89 ? -4.228 -2.337 15.765 1.00 81.31 89 ASN A CA 1
ATOM 710 C C . ASN A 1 89 ? -5.100 -3.540 15.395 1.00 81.31 89 ASN A C 1
ATOM 712 O O . ASN A 1 89 ? -5.420 -4.339 16.270 1.00 81.31 89 ASN A O 1
ATOM 716 N N . PHE A 1 90 ? -5.469 -3.693 14.121 1.00 80.69 90 PHE A N 1
ATOM 717 C CA . PHE A 1 90 ? -6.222 -4.858 13.658 1.00 80.69 90 PHE A CA 1
ATOM 718 C C . PHE A 1 90 ? -5.425 -6.161 13.823 1.00 80.69 90 PHE A C 1
ATOM 720 O O . PHE A 1 90 ? -5.917 -7.099 14.449 1.00 80.69 90 PHE A O 1
ATOM 727 N N . ILE A 1 91 ? -4.176 -6.202 13.342 1.00 84.06 91 ILE A N 1
ATOM 728 C CA . ILE A 1 91 ? -3.303 -7.381 13.463 1.00 84.06 91 ILE A CA 1
ATOM 729 C C . ILE A 1 91 ? -3.056 -7.698 14.939 1.00 84.06 91 ILE A C 1
ATOM 731 O O . ILE A 1 91 ? -3.279 -8.828 15.368 1.00 84.06 91 ILE A O 1
ATOM 735 N N . TYR A 1 92 ? -2.691 -6.697 15.738 1.00 86.12 92 TYR A N 1
ATOM 736 C CA . TYR A 1 92 ? -2.462 -6.852 17.171 1.00 86.12 92 TYR A CA 1
ATOM 737 C C . TYR A 1 92 ? -3.695 -7.416 17.889 1.00 86.12 92 TYR A C 1
ATOM 739 O O . TYR A 1 92 ? -3.590 -8.416 18.597 1.00 86.12 92 TYR A O 1
ATOM 747 N N . LYS A 1 93 ? -4.883 -6.841 17.651 1.00 87.50 93 LYS A N 1
ATOM 748 C CA . LYS A 1 93 ? -6.136 -7.345 18.235 1.00 87.50 93 LYS A CA 1
ATOM 749 C C . LYS A 1 93 ? -6.434 -8.780 17.803 1.00 87.50 93 LYS A C 1
ATOM 751 O O . LYS A 1 93 ? -6.859 -9.574 18.636 1.00 87.50 93 LYS A O 1
ATOM 756 N N . SER A 1 94 ? -6.190 -9.123 16.538 1.00 87.62 94 SER A N 1
ATOM 757 C CA . SER A 1 94 ? -6.430 -10.477 16.028 1.00 87.62 94 SER A CA 1
ATOM 758 C C . SER A 1 94 ? -5.506 -11.522 16.669 1.00 87.62 94 SER A C 1
ATOM 760 O O . SER A 1 94 ? -5.973 -12.582 17.084 1.00 87.62 94 SER A O 1
ATOM 762 N N . VAL A 1 95 ? -4.219 -11.198 16.836 1.00 92.00 95 VAL A N 1
ATOM 763 C CA . VAL A 1 95 ? -3.224 -12.075 17.469 1.00 92.00 95 VAL A CA 1
ATOM 764 C C . VAL A 1 95 ? -3.546 -12.275 18.947 1.00 92.00 95 VAL A C 1
ATOM 766 O O . VAL A 1 95 ? -3.586 -13.412 19.411 1.00 92.00 95 VAL A O 1
ATOM 769 N N . VAL A 1 96 ? -3.848 -11.194 19.674 1.00 91.81 96 VAL A N 1
ATOM 770 C CA . VAL A 1 96 ? -4.222 -11.273 21.096 1.00 91.81 96 VAL A CA 1
ATOM 771 C C . VAL A 1 96 ? -5.463 -12.145 21.282 1.00 91.81 96 VAL A C 1
ATOM 773 O O . VAL A 1 96 ? -5.468 -13.027 22.137 1.00 91.81 96 VAL A O 1
ATOM 77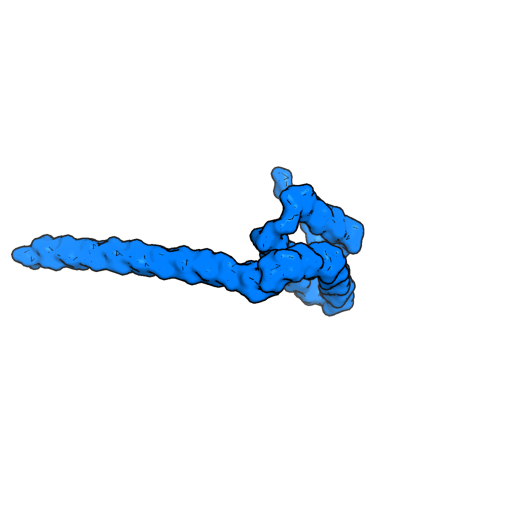6 N N . PHE A 1 97 ? -6.490 -11.957 20.450 1.00 93.50 97 PHE A N 1
ATOM 777 C CA . PHE A 1 97 ? -7.710 -12.757 20.516 1.00 93.50 97 PHE A CA 1
ATOM 778 C C . PHE A 1 97 ? -7.442 -14.251 20.277 1.00 93.50 97 PHE A C 1
ATOM 780 O O . PHE A 1 97 ? -7.908 -15.089 21.050 1.00 93.50 97 PHE A O 1
ATOM 787 N N . MET A 1 98 ? -6.635 -14.588 19.266 1.00 91.69 98 MET A N 1
ATOM 788 C CA . MET A 1 98 ? -6.232 -15.974 18.999 1.00 91.69 98 MET A CA 1
ATOM 789 C C . MET A 1 98 ? -5.464 -16.587 20.173 1.00 91.69 98 MET A C 1
ATOM 791 O O . MET A 1 98 ? -5.776 -17.702 20.588 1.00 91.69 98 MET A O 1
ATOM 795 N N . CYS A 1 99 ? -4.512 -15.862 20.764 1.00 92.06 99 CYS A N 1
ATOM 796 C CA . CYS A 1 99 ? -3.781 -16.337 21.939 1.00 92.06 99 CYS A CA 1
ATOM 797 C C . CYS A 1 99 ? -4.709 -16.592 23.138 1.00 92.06 99 CYS A C 1
ATOM 799 O O . CYS A 1 99 ? -4.557 -17.605 23.821 1.00 92.06 99 CYS A O 1
ATOM 801 N N . CYS A 1 100 ? -5.701 -15.726 23.374 1.00 92.44 100 CYS A N 1
ATOM 802 C CA . CYS A 1 100 ? -6.687 -15.919 24.440 1.00 92.44 100 CYS A CA 1
ATOM 803 C C . CYS A 1 100 ? -7.566 -17.159 24.211 1.00 92.44 100 CYS A C 1
ATOM 805 O O . CYS A 1 100 ? -7.812 -17.921 25.149 1.00 92.44 100 CYS A O 1
ATOM 807 N N . LEU A 1 101 ? -8.016 -17.399 22.975 1.00 93.06 101 LEU A N 1
ATOM 808 C CA . LEU A 1 101 ? -8.795 -18.595 22.639 1.00 93.06 101 LEU A CA 1
ATOM 809 C C . L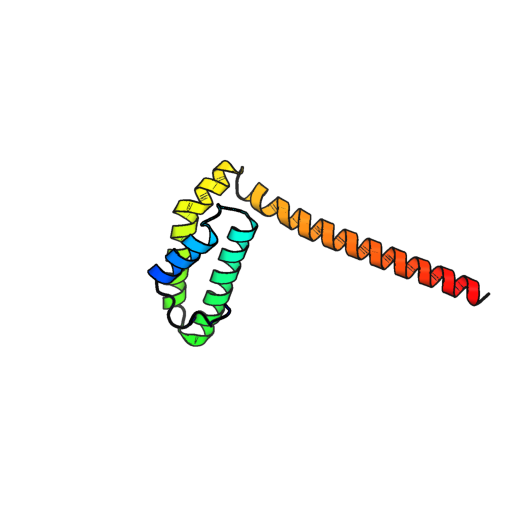EU A 1 101 ? -7.974 -19.876 22.816 1.00 93.06 101 LEU A C 1
ATOM 811 O O . LEU A 1 101 ? -8.444 -20.836 23.421 1.00 93.06 101 LEU A O 1
ATOM 815 N N . VAL A 1 102 ? -6.723 -19.882 22.357 1.00 94.19 102 VAL A N 1
ATOM 816 C CA . VAL A 1 102 ? -5.831 -21.037 22.529 1.00 94.19 102 VAL A CA 1
ATOM 817 C C . VAL A 1 102 ? -5.567 -21.305 24.013 1.00 94.19 102 VAL A C 1
ATOM 819 O O . VAL A 1 102 ? -5.662 -22.449 24.454 1.00 94.19 102 VAL A O 1
ATOM 822 N N . GLY A 1 103 ? -5.297 -20.260 24.801 1.00 92.38 103 GLY A N 1
ATOM 823 C CA . GLY A 1 103 ? -5.056 -20.386 26.239 1.00 92.38 103 GLY A CA 1
ATOM 824 C C . GLY A 1 103 ? -6.266 -20.921 27.009 1.00 92.38 103 GLY A C 1
ATOM 825 O O . GLY A 1 103 ? -6.113 -21.793 27.862 1.00 92.38 103 GLY A O 1
ATOM 826 N N . THR A 1 104 ? -7.474 -20.454 26.684 1.00 92.31 104 THR A N 1
ATOM 827 C CA . THR A 1 104 ? -8.710 -20.921 27.341 1.00 92.31 104 THR A CA 1
ATOM 828 C C . THR A 1 104 ? -9.038 -22.372 27.000 1.00 92.31 104 THR A C 1
ATOM 830 O O . THR A 1 104 ? -9.363 -23.146 27.900 1.00 92.31 104 THR A O 1
ATOM 833 N N . VAL A 1 105 ? -8.883 -22.781 25.737 1.00 93.38 105 VAL A N 1
ATOM 834 C CA . VAL A 1 105 ? -9.085 -24.179 25.324 1.00 93.38 105 VAL A CA 1
ATOM 835 C C . VAL A 1 105 ? -8.050 -25.096 25.975 1.00 93.38 105 VAL A C 1
ATOM 837 O O . VAL A 1 105 ? -8.418 -26.117 26.553 1.00 93.38 105 VAL A O 1
ATOM 840 N N . ALA A 1 106 ? -6.766 -24.723 25.946 1.00 92.00 106 ALA A N 1
ATOM 841 C CA . ALA A 1 106 ? -5.705 -25.515 26.564 1.00 92.00 106 ALA A CA 1
ATOM 842 C C . ALA A 1 106 ? -5.900 -25.649 28.084 1.00 92.00 106 ALA A C 1
ATOM 844 O O . ALA A 1 106 ? -5.785 -26.750 28.621 1.00 92.00 106 ALA A O 1
ATOM 845 N N . GLY A 1 107 ? -6.261 -24.555 28.764 1.00 92.88 107 GLY A N 1
ATOM 846 C CA . GLY A 1 107 ? -6.566 -24.563 30.195 1.00 92.88 107 GLY A CA 1
ATOM 847 C C . GLY A 1 107 ? -7.764 -25.453 30.539 1.00 92.88 107 GLY A C 1
ATOM 848 O O . GLY A 1 107 ? -7.680 -26.260 31.462 1.00 92.88 107 GLY A O 1
ATOM 849 N N . GLY A 1 108 ? -8.853 -25.373 29.768 1.00 92.12 108 GLY A N 1
ATOM 850 C CA . GLY A 1 108 ? -10.035 -26.216 29.968 1.00 92.12 108 GLY A CA 1
ATOM 851 C C . GLY A 1 108 ? -9.751 -27.708 29.766 1.00 92.12 108 GLY A C 1
ATOM 852 O O . GLY A 1 108 ? -10.159 -28.531 30.586 1.00 92.12 108 GLY A O 1
ATOM 853 N N . VAL A 1 109 ? -8.996 -28.058 28.719 1.00 91.75 109 VAL A N 1
ATOM 854 C CA . VAL A 1 109 ? -8.567 -29.444 28.460 1.00 91.75 109 VAL A CA 1
ATOM 855 C C . VAL A 1 109 ? -7.668 -29.958 29.582 1.00 91.75 109 VAL A C 1
ATOM 857 O O . VAL A 1 109 ? -7.833 -31.097 30.017 1.00 91.75 109 VAL A O 1
ATOM 860 N N . TYR A 1 110 ? -6.748 -29.125 30.076 1.00 93.12 110 TYR A N 1
ATOM 861 C CA . TYR A 1 110 ? -5.858 -29.491 31.175 1.00 93.12 110 TYR A CA 1
ATOM 862 C C . TYR A 1 110 ? -6.644 -29.806 32.454 1.00 93.12 110 TYR A C 1
ATOM 864 O O . TYR A 1 110 ? -6.461 -30.874 33.032 1.00 93.12 110 TYR A O 1
ATOM 872 N N . ILE A 1 111 ? -7.582 -28.935 32.843 1.00 93.69 111 ILE A N 1
ATOM 873 C CA . ILE A 1 111 ? -8.426 -29.131 34.033 1.00 93.69 111 ILE A CA 1
ATOM 874 C C . ILE A 1 111 ? -9.287 -30.393 33.903 1.00 93.69 111 ILE A C 1
ATOM 876 O O . ILE A 1 111 ? -9.362 -31.188 34.839 1.00 93.69 111 ILE A O 1
ATOM 880 N N . TRP A 1 112 ? -9.919 -30.607 32.745 1.00 90.50 112 TRP A N 1
ATOM 881 C CA . TRP A 1 112 ? -10.733 -31.801 32.512 1.00 90.50 112 TRP A CA 1
ATOM 882 C C . TRP A 1 112 ? -9.904 -33.085 32.589 1.00 90.50 112 TRP A C 1
ATOM 884 O O . TRP A 1 112 ? -10.341 -34.072 33.182 1.00 90.50 112 TRP A O 1
ATOM 894 N N . LYS A 1 113 ? -8.687 -33.061 32.035 1.00 93.00 113 LYS A N 1
ATOM 895 C CA . LYS A 1 113 ? -7.759 -34.186 32.123 1.00 93.00 113 LYS A CA 1
ATOM 896 C C . LYS A 1 113 ? -7.376 -34.475 33.577 1.00 93.00 113 LYS A C 1
ATOM 898 O O . LYS A 1 113 ? -7.471 -35.623 33.995 1.00 93.00 113 LYS A O 1
ATOM 903 N N . SER A 1 114 ? -7.038 -33.448 34.359 1.00 86.75 114 SER A N 1
ATOM 904 C CA . SER A 1 114 ? -6.687 -33.606 35.776 1.00 86.75 114 SER A CA 1
ATOM 905 C C . SER A 1 114 ? -7.841 -34.127 36.639 1.00 86.75 114 SER A C 1
ATOM 907 O O . SER A 1 114 ? -7.590 -34.858 37.587 1.00 86.75 114 SER A O 1
ATOM 909 N N . LEU A 1 115 ? -9.098 -33.800 36.318 1.00 88.12 115 LEU A N 1
ATOM 910 C CA . LEU A 1 115 ? -10.269 -34.335 37.029 1.00 88.12 115 LEU A CA 1
ATOM 911 C C . LEU A 1 115 ? -10.563 -35.803 36.705 1.00 88.12 115 LEU A C 1
ATOM 913 O O . LEU A 1 115 ? -11.180 -36.482 37.514 1.00 88.12 115 LEU A O 1
ATOM 917 N N . LYS A 1 116 ? -10.169 -36.280 35.521 1.00 87.38 116 LYS A N 1
ATOM 918 C CA . LYS A 1 116 ? -10.393 -37.667 35.093 1.00 87.38 116 LYS A CA 1
ATOM 919 C C . LYS A 1 116 ? -9.311 -38.630 35.594 1.00 87.38 116 LYS A C 1
ATOM 921 O O . LYS A 1 116 ? -9.548 -39.832 35.639 1.00 87.38 116 LYS A O 1
ATOM 926 N N . GLU A 1 117 ? -8.120 -38.115 35.894 1.00 78.38 117 GLU A N 1
ATOM 927 C CA . GLU A 1 117 ? -6.990 -38.892 36.424 1.00 78.38 117 GLU A CA 1
ATOM 928 C C . GLU A 1 117 ? -7.012 -39.031 37.964 1.00 78.38 117 GLU A C 1
ATOM 930 O O . GLU A 1 117 ? -6.197 -39.781 38.500 1.00 78.38 117 GLU A O 1
ATOM 935 N N . MET A 1 118 ? -7.936 -38.349 38.658 1.00 65.94 118 MET A N 1
ATOM 936 C CA . MET A 1 118 ? -8.243 -38.523 40.091 1.00 65.94 118 MET A CA 1
ATOM 937 C C . MET A 1 118 ? -9.413 -39.486 40.297 1.00 65.94 118 MET A C 1
ATOM 939 O O . MET A 1 118 ? -9.371 -40.229 41.302 1.00 65.94 118 MET A O 1
#

Secondary structure (DSSP, 8-state):
------GGG--HHHHHHHHHHHTTT---HHHHHHHHHHHHHHHHHHHHHT-HHHHHHHHHHHHHHIIIIIHHHHHHTT-HHHHHHHHHHHHHHHHHHHHHHHHHHHHHHHHHHHHH--

Organism: Penaeus vannamei (NCBI:txid6689)

InterPro domains:
  IPR002475 Bcl2-like [PS50062] (1-82)
  IPR026298 Bcl-2 family [PR01862] (15-27)
  IPR026298 Bcl-2 family [PR01862] (28-56)
  IPR026298 Bcl-2 family [PR01862] (57-81)
  IPR026298 Bcl-2 family [PTHR11256] (11-83)
  IPR036834 Bcl-2-like superfamily [G3DSA:1.10.437.10] (1-87)
  IPR036834 Bcl-2-like superfamily [SSF56854] (12-113)
  IPR046371 Bcl-2, Bcl-2 homology region 1-3 [PF00452] (2-80)

Radius of gyration: 22.0 Å; Cα contacts (8 Å, |Δi|>4): 3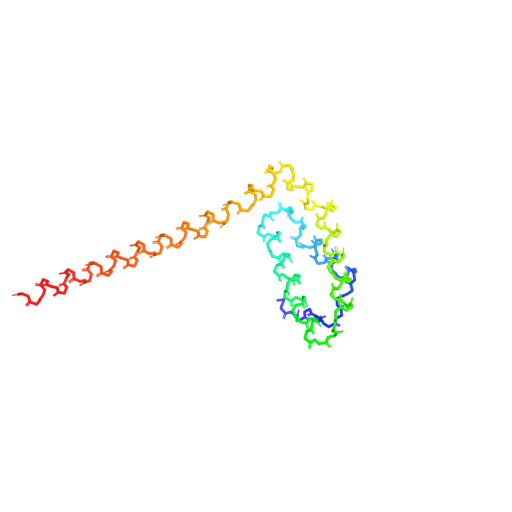6; chains: 1; bounding box: 33×53×60 Å

Foldseek 3Di:
DPDDPPLVDDDLVNLVVVLCVLAVVHDDLVSVVVLVVVLVVSLVVCCVPPNDPVNVVSVVSSVVCCVVPVQVVQVVVVHPCNSVVVVVVVVVVVVVVVVVVVVVVVVVVVVVVVVVVD

Solvent-accessible surface area (backbone atoms only — not comparable to full-atom values): 6822 Å² total; per-residue (Å²): 140,86,72,80,74,63,79,88,64,80,43,71,67,58,50,53,50,51,49,47,62,65,38,66,91,51,90,47,67,69,52,52,50,50,51,53,51,51,53,50,54,50,42,57,53,35,55,76,76,70,38,68,72,60,44,56,53,50,49,54,54,53,50,49,53,38,57,75,54,47,47,56,54,33,54,75,63,66,27,65,66,50,67,51,48,63,50,54,50,47,52,51,52,51,52,52,50,51,51,52,53,53,50,53,52,54,50,51,52,50,54,55,52,58,66,72,77,105